Protein AF-V5NM87-F1 (afdb_monomer)

Solvent-accessible surface area (backbone atoms only — not comparable to full-atom values): 5394 Å² total; per-residue (Å²): 120,71,67,60,56,52,40,50,60,34,35,76,71,65,35,64,65,40,43,49,54,50,51,54,50,26,50,51,53,34,52,50,51,54,54,47,44,68,72,60,73,68,76,96,77,86,84,66,61,62,77,63,46,65,72,32,46,70,51,54,50,59,35,42,62,89,33,53,93,77,76,39,60,71,32,62,73,42,44,76,59,62,72,83,79,91,66,84,41,87

InterPro domains:
  IPR000890 Aliphatic acid kinase, short-chain [PF00871] (4-80)
  IPR000890 Aliphatic acid kinase, short-chain [PR00471] (21-34)
  IPR000890 Aliphatic acid kinase, short-chain [PR00471] (43-59)
  IPR000890 Aliphatic acid kinase, short-chain [PTHR21060] (5-81)
  IPR043129 ATPase, nucleotide binding domain [SSF53067] (5-81)

Mean predicted aligned error: 3.13 Å

Radius of gyration: 13.78 Å; Cα contacts (8 Å, |Δi|>4): 60; chains: 1; bounding box: 31×27×34 Å

Sequence (90 aa):
MGIIRNIEARKEKGDKKAKLAFEMCAYRIKKYIGAYIAVLKKVDAILFTGGLGENYSALRESVCEGLENLGIALCKPTNDNPGNGLVDLS

Nearest PDB structures (foldseek):
  4iz9-assembly1_A-2  TM=9.633E-01  e=5.686E-05  Mycobacterium avium 104
  3r9p-assembly1_B-2  TM=9.699E-01  e=4.411E-05  Mycobacterium avium subsp. paratuberculosis
  1tuu-assembly1_B  TM=9.404E-01  e=8.321E-05  Methanosarcina thermophila
  4ijn-assembly1_B  TM=9.675E-01  e=1.473E-04  Mycolicibacterium smegmatis MC2 155
  3r9p-assembly1_A  TM=9.653E-01  e=1.782E-04  Mycobacterium avium subsp. paratuberculosis

Organism: NCBI:txid1407463

pLDDT: mean 94.07, std 5.59, range [59.59, 98.31]

Secondary structure (DSSP, 8-state):
-HHHHHHHHHHHTT-HHHHHHHHHHHHHHHHHHHHHHHHHS--S-----HHHHHH-HHHHHHHHTT-GGGT----HHHHHS--SSS----

Foldseek 3Di:
DVVVVVLVVCVVVVNPVSVVVLLVLLVVLLVVVVVVCVVVVDDPDDDQDDDCSPPPLVSVVSNQPPCVVVVGDFDSVCSVPPDPDDGDGD

Structure (mmCIF, N/CA/C/O backbone):
data_AF-V5NM87-F1
#
_entry.id   AF-V5NM87-F1
#
loop_
_atom_site.group_PDB
_atom_site.id
_atom_site.type_symbol
_atom_site.label_atom_id
_atom_site.label_alt_id
_atom_site.label_comp_id
_atom_site.label_asym_id
_atom_site.label_entity_id
_atom_site.label_seq_id
_atom_site.pdbx_PDB_ins_code
_atom_site.Cartn_x
_atom_site.Cartn_y
_atom_site.Cartn_z
_atom_site.occupancy
_atom_site.B_iso_or_equiv
_atom_site.auth_seq_id
_atom_site.auth_comp_id
_atom_site.auth_asym_id
_atom_site.auth_atom_id
_atom_site.pdbx_PDB_model_num
ATOM 1 N N . MET A 1 1 ? 3.011 -13.920 -12.857 1.00 59.59 1 MET A N 1
ATOM 2 C CA . MET A 1 1 ? 4.163 -13.015 -12.621 1.00 59.59 1 MET A CA 1
ATOM 3 C C . MET A 1 1 ? 4.604 -12.191 -13.848 1.00 59.59 1 MET A C 1
ATOM 5 O O . MET A 1 1 ? 5.288 -11.195 -13.661 1.00 59.59 1 MET A O 1
ATOM 9 N N . GLY A 1 2 ? 4.209 -12.527 -15.089 1.00 73.12 2 GLY A N 1
ATOM 10 C CA . GLY A 1 2 ? 4.650 -11.791 -16.294 1.00 7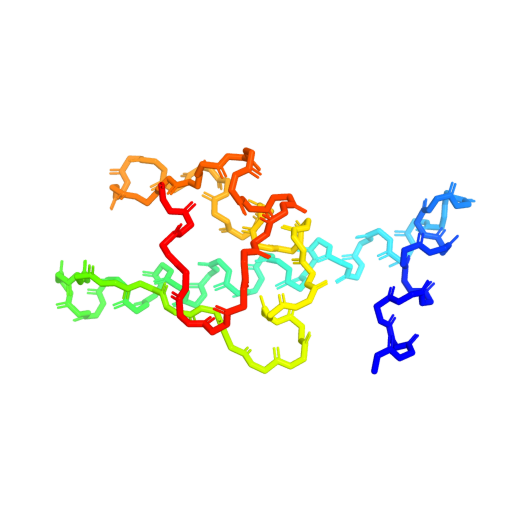3.12 2 GLY A CA 1
ATOM 11 C C . GLY A 1 2 ? 4.148 -10.342 -16.436 1.00 73.12 2 GLY A C 1
ATOM 12 O O . GLY A 1 2 ? 4.836 -9.524 -17.036 1.00 73.12 2 GLY A O 1
ATOM 13 N N . ILE A 1 3 ? 2.991 -10.002 -15.852 1.00 76.50 3 ILE A N 1
ATOM 14 C CA . ILE A 1 3 ? 2.395 -8.654 -15.954 1.00 76.50 3 ILE A CA 1
ATOM 15 C C . ILE A 1 3 ? 3.232 -7.601 -15.202 1.00 76.50 3 ILE A C 1
ATOM 17 O O . ILE A 1 3 ? 3.501 -6.541 -15.760 1.00 76.50 3 ILE A O 1
ATOM 21 N N . ILE A 1 4 ? 3.686 -7.906 -13.976 1.00 82.31 4 ILE A N 1
ATOM 22 C CA . ILE A 1 4 ? 4.496 -6.992 -13.142 1.00 82.31 4 ILE A CA 1
ATOM 23 C C . ILE A 1 4 ? 5.804 -6.655 -13.857 1.00 82.31 4 ILE A C 1
ATOM 25 O O . ILE A 1 4 ? 6.066 -5.491 -14.147 1.00 82.31 4 ILE A O 1
ATOM 29 N N . ARG A 1 5 ? 6.550 -7.697 -14.249 1.00 84.25 5 ARG A N 1
ATOM 30 C CA . ARG A 1 5 ? 7.841 -7.562 -14.939 1.00 84.25 5 ARG A CA 1
ATOM 31 C C . ARG A 1 5 ? 7.726 -6.745 -16.229 1.00 84.25 5 ARG A C 1
ATOM 33 O O . ARG A 1 5 ? 8.622 -5.974 -16.550 1.00 84.25 5 ARG A O 1
ATOM 40 N N . ASN A 1 6 ? 6.625 -6.893 -16.975 1.00 89.94 6 ASN A N 1
ATOM 41 C CA . ASN A 1 6 ? 6.400 -6.111 -18.192 1.00 89.94 6 ASN A CA 1
ATOM 42 C C . ASN A 1 6 ? 6.171 -4.622 -17.889 1.00 89.94 6 ASN A C 1
ATOM 44 O O . ASN A 1 6 ? 6.752 -3.773 -18.563 1.00 89.94 6 ASN A O 1
ATOM 48 N N . ILE A 1 7 ? 5.347 -4.300 -16.884 1.00 89.62 7 ILE A N 1
ATOM 49 C CA . ILE A 1 7 ? 5.097 -2.906 -16.492 1.00 89.62 7 ILE A CA 1
ATOM 50 C C . ILE A 1 7 ? 6.364 -2.251 -15.941 1.00 89.62 7 ILE A C 1
ATOM 52 O O . ILE A 1 7 ? 6.661 -1.127 -16.337 1.00 89.62 7 ILE A O 1
ATOM 56 N N . GLU A 1 8 ? 7.126 -2.933 -15.086 1.00 90.06 8 GLU A N 1
ATOM 57 C CA . GLU A 1 8 ? 8.386 -2.406 -14.544 1.00 90.06 8 GLU A CA 1
ATOM 58 C C . GLU A 1 8 ? 9.398 -2.110 -15.647 1.00 90.06 8 GLU A C 1
ATOM 60 O O . GLU A 1 8 ? 9.822 -0.965 -15.785 1.00 90.06 8 GLU A O 1
ATOM 65 N N . ALA A 1 9 ? 9.678 -3.085 -16.516 1.00 93.62 9 ALA A N 1
ATOM 66 C CA . ALA A 1 9 ? 10.628 -2.905 -17.611 1.00 93.62 9 ALA A CA 1
ATOM 67 C C . ALA A 1 9 ? 10.228 -1.758 -18.558 1.00 93.62 9 ALA A C 1
ATOM 69 O O . ALA A 1 9 ? 11.078 -1.084 -19.138 1.00 93.62 9 ALA A O 1
ATOM 70 N N . ARG A 1 10 ? 8.923 -1.520 -18.744 1.00 95.50 10 ARG A N 1
ATOM 71 C CA . ARG A 1 10 ? 8.423 -0.384 -19.533 1.00 95.50 10 ARG A CA 1
ATOM 72 C C . ARG A 1 10 ? 8.563 0.939 -18.783 1.00 95.50 10 ARG A C 1
ATOM 74 O O . ARG A 1 10 ? 8.976 1.923 -19.393 1.00 95.50 10 ARG A O 1
ATOM 81 N N . LYS A 1 11 ? 8.262 0.972 -17.480 1.00 93.31 11 LYS A N 1
ATOM 82 C CA . LYS A 1 11 ? 8.463 2.155 -16.625 1.00 93.31 11 LYS A CA 1
ATOM 83 C C . LYS A 1 11 ? 9.930 2.583 -16.605 1.00 93.31 11 LYS A C 1
ATOM 85 O O . LYS A 1 11 ? 10.201 3.766 -16.783 1.00 93.31 11 LYS A O 1
ATOM 90 N N . GLU A 1 12 ? 10.856 1.636 -16.461 1.00 92.94 12 GLU A N 1
ATOM 91 C CA . GLU A 1 12 ? 12.306 1.883 -16.488 1.00 92.94 12 GLU A CA 1
ATOM 92 C C . GLU A 1 12 ? 12.772 2.475 -17.823 1.00 92.94 12 GLU A C 1
ATOM 94 O O . GLU A 1 12 ? 13.629 3.353 -17.855 1.00 92.94 12 GLU A O 1
ATOM 99 N N . LYS A 1 13 ? 12.146 2.069 -18.933 1.00 96.44 13 LYS A N 1
ATOM 100 C CA . LYS A 1 13 ? 12.385 2.634 -20.271 1.00 96.44 13 LYS A CA 1
ATOM 101 C C . LYS A 1 13 ? 11.681 3.978 -20.516 1.00 96.44 13 LYS A C 1
ATOM 103 O O . LYS A 1 13 ? 11.665 4.459 -21.646 1.00 96.44 13 LYS A O 1
ATOM 108 N N . GLY A 1 14 ? 11.075 4.581 -19.492 1.00 95.56 14 GLY A N 1
ATOM 109 C CA . GLY A 1 14 ? 10.406 5.880 -19.591 1.00 95.56 14 GLY A CA 1
ATOM 110 C C . GLY A 1 14 ? 9.023 5.844 -20.249 1.00 95.56 14 GLY A C 1
ATOM 111 O O . GLY A 1 14 ? 8.510 6.890 -20.655 1.00 95.56 14 GLY A O 1
ATOM 112 N N . ASP A 1 15 ? 8.386 4.672 -20.359 1.00 97.62 15 ASP A N 1
ATOM 113 C CA . ASP A 1 15 ? 7.031 4.559 -20.902 1.00 97.62 15 ASP A CA 1
ATOM 114 C C . ASP A 1 15 ? 6.012 5.235 -19.969 1.00 97.62 15 ASP A C 1
ATOM 116 O O . ASP A 1 15 ? 5.589 4.694 -18.940 1.00 97.62 15 ASP A O 1
ATOM 120 N N . LYS A 1 16 ? 5.572 6.432 -20.372 1.00 97.44 16 LYS A N 1
ATOM 121 C CA . LYS A 1 16 ? 4.598 7.243 -19.630 1.00 97.44 16 LYS A CA 1
ATOM 122 C C . LYS A 1 16 ? 3.261 6.529 -19.424 1.00 97.44 16 LYS A C 1
ATOM 124 O O . LYS A 1 16 ? 2.625 6.743 -18.396 1.00 97.44 16 LYS A O 1
ATOM 129 N N . LYS A 1 17 ? 2.826 5.673 -20.359 1.00 96.19 17 LYS A N 1
ATOM 130 C CA . LYS A 1 17 ? 1.565 4.925 -20.224 1.00 96.19 17 LYS A CA 1
ATOM 131 C C . LYS A 1 17 ? 1.698 3.818 -19.185 1.00 96.19 17 LYS A C 1
ATOM 133 O O . LYS A 1 17 ? 0.775 3.619 -18.405 1.00 96.19 17 LYS A O 1
ATOM 138 N N . ALA A 1 18 ? 2.839 3.129 -19.148 1.00 95.88 18 ALA A N 1
ATOM 139 C CA . ALA A 1 18 ? 3.109 2.120 -18.124 1.00 95.88 18 ALA A CA 1
ATOM 140 C C . ALA A 1 18 ? 3.193 2.749 -16.724 1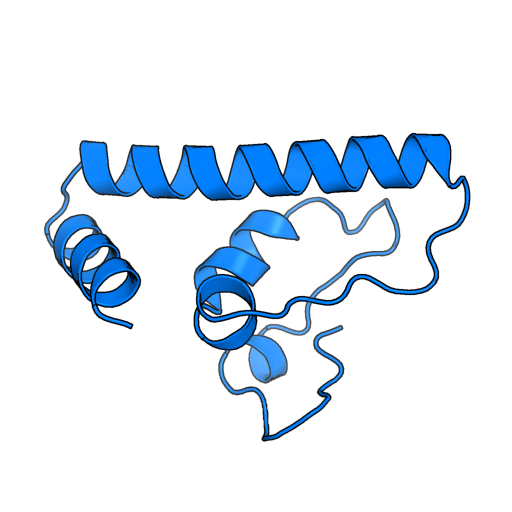.00 95.88 18 ALA A C 1
ATOM 142 O O . ALA A 1 18 ? 2.621 2.214 -15.774 1.00 95.88 18 ALA A O 1
ATOM 143 N N . LYS A 1 19 ? 3.839 3.919 -16.611 1.00 95.94 19 LYS A N 1
ATOM 144 C CA . LYS A 1 19 ? 3.871 4.700 -15.367 1.00 95.94 19 LYS A CA 1
ATOM 145 C C . LYS A 1 19 ? 2.465 5.104 -14.918 1.00 95.94 19 LYS A C 1
ATOM 147 O O . LYS A 1 19 ? 2.085 4.773 -13.800 1.00 95.94 19 LYS A O 1
ATOM 152 N N . LEU A 1 20 ? 1.676 5.711 -15.806 1.00 96.31 20 LEU A N 1
ATOM 153 C CA . LEU A 1 20 ? 0.303 6.116 -15.500 1.00 96.31 20 LEU A CA 1
ATOM 154 C C . LEU A 1 20 ? -0.576 4.922 -15.100 1.00 96.31 20 LEU A C 1
ATOM 156 O O . LEU A 1 20 ? -1.332 5.009 -14.140 1.00 96.31 20 LEU A O 1
ATOM 160 N N . ALA A 1 21 ? -0.469 3.790 -15.800 1.00 95.06 21 ALA A N 1
ATOM 161 C CA . ALA A 1 21 ? -1.236 2.590 -15.471 1.00 95.06 21 ALA A CA 1
ATOM 162 C C . ALA A 1 21 ? -0.919 2.069 -14.059 1.00 95.06 21 ALA A C 1
ATOM 164 O O . ALA A 1 21 ? -1.829 1.695 -13.318 1.00 95.06 21 ALA A O 1
ATOM 165 N N . PHE A 1 22 ? 0.360 2.082 -13.672 1.00 95.44 22 PHE A N 1
ATOM 166 C CA . PHE A 1 22 ? 0.783 1.752 -12.313 1.00 95.44 22 PHE A CA 1
ATOM 167 C C . PHE A 1 22 ? 0.205 2.735 -11.283 1.00 95.44 22 PHE A C 1
ATOM 169 O O . PHE A 1 22 ? -0.404 2.299 -10.308 1.00 95.44 22 PHE A O 1
ATOM 176 N N . GLU A 1 23 ? 0.335 4.042 -11.520 1.00 96.00 23 GLU A N 1
ATOM 177 C CA . GLU A 1 23 ? -0.166 5.086 -10.613 1.00 96.00 23 GLU A CA 1
ATOM 178 C C . GLU A 1 23 ? -1.687 5.000 -10.437 1.00 96.00 23 GLU A C 1
ATOM 180 O O . GLU A 1 23 ? -2.192 5.054 -9.318 1.00 96.00 23 GLU A O 1
ATOM 185 N N . MET A 1 24 ? -2.430 4.775 -11.524 1.00 97.19 24 MET A N 1
ATOM 186 C CA . MET A 1 24 ? -3.878 4.566 -11.478 1.00 97.19 24 MET A CA 1
ATOM 187 C C . MET A 1 24 ? -4.259 3.317 -10.678 1.00 97.19 24 MET A C 1
ATOM 189 O O . MET A 1 24 ? -5.276 3.323 -9.982 1.00 97.19 24 MET A O 1
ATOM 193 N N . CYS A 1 25 ? -3.467 2.245 -10.773 1.00 95.56 25 CYS A N 1
ATOM 194 C CA . CYS A 1 25 ? -3.680 1.026 -9.997 1.00 95.56 25 CYS A CA 1
ATOM 195 C C . CYS A 1 25 ? -3.509 1.298 -8.496 1.00 95.56 25 CYS A C 1
ATOM 197 O O . CYS A 1 25 ? -4.440 1.061 -7.723 1.00 95.56 25 CYS A O 1
ATOM 199 N N . ALA A 1 26 ? -2.369 1.876 -8.102 1.00 97.31 26 ALA A N 1
ATOM 200 C CA . ALA A 1 26 ? -2.084 2.224 -6.711 1.00 97.31 26 ALA A CA 1
ATOM 201 C C . ALA A 1 26 ? -3.129 3.201 -6.144 1.00 97.31 26 ALA A C 1
ATOM 203 O O . ALA A 1 26 ? -3.679 2.970 -5.066 1.00 97.31 26 ALA A O 1
ATOM 204 N N . TYR A 1 27 ? -3.491 4.234 -6.912 1.00 98.19 27 TYR A N 1
ATOM 205 C CA . TYR A 1 27 ? -4.528 5.198 -6.544 1.00 98.19 27 TYR A CA 1
ATOM 206 C C . TYR A 1 27 ? -5.879 4.527 -6.278 1.00 98.19 27 TYR A C 1
ATOM 208 O O . TYR A 1 27 ? -6.527 4.812 -5.270 1.00 98.19 27 TYR A O 1
ATOM 216 N N . ARG A 1 28 ? -6.320 3.617 -7.159 1.00 98.12 28 ARG A N 1
ATOM 217 C CA . ARG A 1 28 ? -7.597 2.914 -6.977 1.00 98.12 28 ARG A CA 1
ATOM 218 C C . ARG A 1 28 ? -7.584 2.070 -5.709 1.00 98.12 28 ARG A C 1
ATOM 220 O O . ARG A 1 28 ? -8.546 2.148 -4.953 1.00 98.12 28 ARG A O 1
ATOM 227 N N . ILE A 1 29 ? -6.515 1.316 -5.454 1.00 98.06 29 ILE A N 1
ATOM 228 C CA . ILE A 1 29 ? -6.393 0.504 -4.234 1.00 98.06 29 ILE A CA 1
ATOM 229 C C . ILE A 1 29 ? -6.439 1.403 -2.990 1.00 98.06 29 ILE A C 1
ATOM 231 O O . ILE A 1 29 ? -7.266 1.170 -2.111 1.00 98.06 29 ILE A O 1
ATOM 235 N N . LYS A 1 30 ? -5.642 2.481 -2.955 1.00 98.00 30 LYS A N 1
ATOM 236 C CA . LYS A 1 30 ? -5.635 3.467 -1.858 1.00 98.00 30 LYS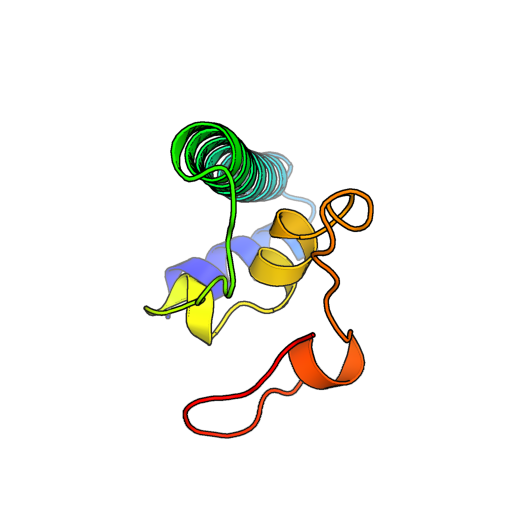 A CA 1
ATOM 237 C C . LYS A 1 30 ? -7.024 4.068 -1.617 1.00 98.00 30 LYS A C 1
ATOM 239 O O . LYS A 1 30 ? -7.473 4.162 -0.477 1.00 98.00 30 LYS A O 1
ATOM 244 N N . LYS A 1 31 ? -7.755 4.404 -2.687 1.00 98.31 31 LYS A N 1
ATOM 245 C CA . LYS A 1 31 ? -9.139 4.896 -2.602 1.00 98.31 31 LYS A CA 1
ATOM 246 C C . LYS A 1 31 ? -10.079 3.876 -1.947 1.00 98.31 31 LYS A C 1
ATOM 248 O O . LYS A 1 31 ? -10.911 4.272 -1.135 1.00 98.31 31 LYS A O 1
ATOM 253 N N . TYR A 1 32 ? -9.963 2.590 -2.283 1.00 98.19 32 TYR A N 1
ATOM 254 C CA . TYR A 1 32 ? -10.771 1.536 -1.655 1.00 98.19 32 TYR A CA 1
ATOM 255 C C . TYR A 1 32 ? -10.405 1.318 -0.186 1.00 98.19 32 TYR A C 1
ATOM 257 O O . TYR A 1 32 ? -11.310 1.184 0.632 1.00 98.19 32 TYR A O 1
ATOM 265 N N . ILE A 1 33 ? -9.114 1.355 0.161 1.00 97.19 33 ILE A N 1
ATOM 266 C CA . ILE A 1 33 ? -8.660 1.309 1.558 1.00 97.19 33 ILE A CA 1
ATOM 267 C C . ILE A 1 33 ? -9.302 2.449 2.353 1.00 97.19 33 ILE A C 1
ATOM 269 O O . ILE A 1 33 ? -9.960 2.192 3.356 1.00 97.19 33 ILE A O 1
ATOM 273 N N . GLY A 1 34 ? -9.204 3.692 1.871 1.00 96.06 34 GLY A N 1
ATOM 274 C CA . GLY A 1 34 ? -9.824 4.845 2.531 1.00 96.06 34 GLY A CA 1
ATOM 275 C C . GLY A 1 34 ? -11.345 4.712 2.673 1.00 96.06 34 GLY A C 1
ATOM 276 O O . GLY A 1 34 ? -11.894 4.993 3.737 1.00 96.06 34 GLY A O 1
ATOM 277 N N . ALA A 1 35 ? -12.028 4.220 1.633 1.00 97.56 35 ALA A N 1
ATOM 278 C CA . ALA A 1 35 ? -13.465 3.958 1.690 1.00 97.56 35 ALA A CA 1
ATOM 279 C C . ALA A 1 35 ? -13.821 2.911 2.760 1.00 97.56 35 ALA A C 1
ATOM 281 O O . ALA A 1 35 ? -14.787 3.092 3.498 1.00 97.56 35 ALA A O 1
ATOM 282 N N . TYR A 1 36 ? -13.040 1.836 2.882 1.00 97.50 36 TYR A N 1
ATOM 283 C CA . TYR A 1 36 ? -13.278 0.793 3.880 1.00 97.50 36 TYR A CA 1
ATOM 284 C C . TYR A 1 36 ? -12.914 1.225 5.295 1.00 97.50 36 TYR A C 1
ATOM 286 O O . TYR A 1 36 ? -13.660 0.899 6.213 1.00 97.50 36 TYR A O 1
ATOM 294 N N . ILE A 1 37 ? -11.860 2.023 5.481 1.00 95.75 37 ILE A N 1
ATOM 295 C CA . ILE A 1 37 ? -11.549 2.646 6.776 1.00 95.75 37 ILE A CA 1
ATOM 296 C C . ILE A 1 37 ? -12.743 3.482 7.253 1.00 95.75 37 ILE A C 1
ATOM 298 O O . ILE A 1 37 ? -13.179 3.337 8.395 1.00 95.75 37 ILE A O 1
ATOM 302 N N . ALA A 1 38 ? -13.327 4.295 6.367 1.00 95.62 38 ALA A N 1
ATOM 303 C CA . ALA A 1 38 ? -14.483 5.124 6.704 1.00 95.62 38 ALA A CA 1
ATOM 304 C C . ALA A 1 38 ? -15.721 4.297 7.106 1.00 95.62 38 ALA A C 1
ATOM 306 O O . ALA A 1 38 ? -16.462 4.699 8.002 1.00 95.62 38 ALA A O 1
ATOM 307 N N . VAL A 1 39 ? -15.943 3.138 6.473 1.00 97.56 39 VAL A N 1
ATOM 308 C CA . VAL A 1 39 ? -17.073 2.242 6.783 1.00 97.56 39 VAL A CA 1
ATOM 309 C C . VAL A 1 39 ? -16.840 1.450 8.075 1.00 97.56 39 VAL A C 1
ATOM 311 O O . VAL A 1 39 ? -17.744 1.351 8.904 1.00 97.56 39 VAL A O 1
ATOM 314 N N . LEU A 1 40 ? -15.642 0.889 8.255 1.00 95.88 40 LEU A N 1
ATOM 315 C CA . LEU A 1 40 ? -15.306 0.005 9.377 1.00 95.88 40 LEU A CA 1
ATOM 316 C C . LEU A 1 40 ? -15.052 0.766 10.683 1.00 95.88 40 LEU A C 1
ATOM 318 O O . LEU A 1 40 ? -15.168 0.177 11.757 1.00 95.88 40 LEU A O 1
ATOM 322 N N . LYS A 1 41 ? -14.750 2.071 10.607 1.00 89.62 41 LYS A N 1
ATOM 323 C CA . LYS A 1 41 ? -14.380 2.978 11.714 1.00 89.62 41 LYS A CA 1
ATOM 324 C C . LYS A 1 41 ? -13.044 2.639 12.373 1.00 89.62 41 LYS A C 1
ATOM 326 O O . LYS A 1 41 ? -12.240 3.537 12.598 1.00 89.62 41 LYS A O 1
ATOM 331 N N . LYS A 1 42 ? -12.805 1.363 12.674 1.00 92.00 42 LYS A N 1
ATOM 332 C CA . LYS A 1 42 ? -11.538 0.829 13.167 1.00 92.00 42 LYS A CA 1
ATOM 333 C C . LYS A 1 42 ? -11.050 -0.258 12.215 1.00 92.00 42 LYS A C 1
ATOM 335 O O . LYS A 1 42 ? -11.815 -1.140 11.836 1.00 92.00 42 LYS A O 1
ATOM 340 N N . VAL A 1 43 ? -9.778 -0.182 11.844 1.00 94.62 43 VAL A N 1
ATOM 341 C CA . VAL A 1 43 ? -9.084 -1.197 11.048 1.00 94.62 43 VAL A CA 1
ATOM 342 C C . VAL A 1 43 ? -7.875 -1.644 11.852 1.00 94.62 43 VAL A C 1
ATOM 344 O O . VAL A 1 43 ? -7.010 -0.828 12.150 1.00 94.62 43 VAL A O 1
ATOM 347 N N . ASP A 1 44 ? -7.843 -2.919 12.236 1.00 95.06 44 ASP A N 1
ATOM 348 C CA . ASP A 1 44 ? -6.731 -3.484 13.009 1.00 95.06 44 ASP A CA 1
ATOM 349 C C . ASP A 1 44 ? -5.566 -3.925 12.108 1.00 95.06 44 ASP A C 1
ATOM 351 O O . ASP A 1 44 ? -4.419 -3.912 12.539 1.00 95.06 44 ASP A O 1
ATOM 355 N N . ALA A 1 45 ? -5.847 -4.305 10.856 1.00 95.62 45 ALA A N 1
ATOM 356 C CA . ALA A 1 45 ? -4.833 -4.727 9.894 1.00 95.62 45 ALA A CA 1
ATOM 35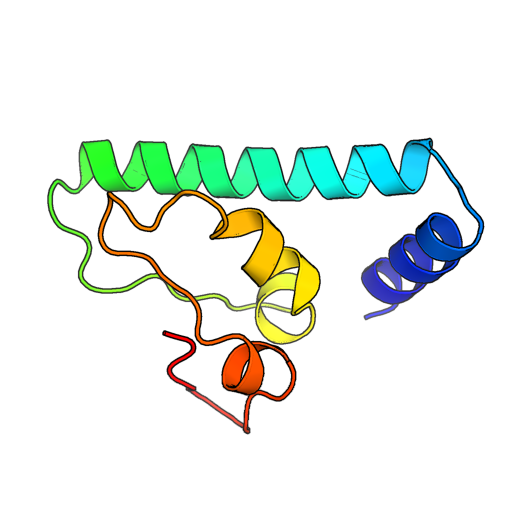7 C C . ALA A 1 45 ? -5.291 -4.540 8.439 1.00 95.62 45 ALA A C 1
ATOM 359 O O . ALA A 1 45 ? -6.480 -4.637 8.124 1.00 9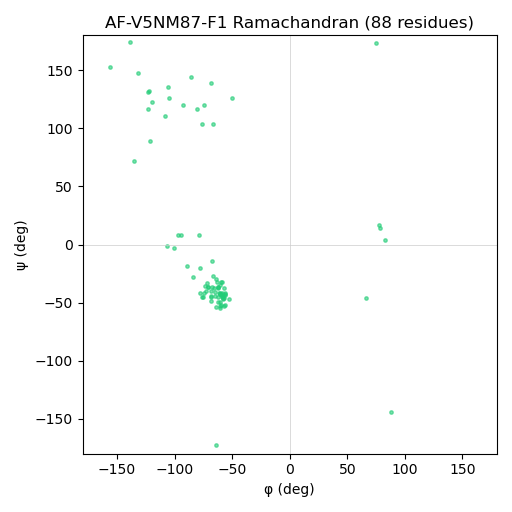5.62 45 ALA A O 1
ATOM 360 N N . ILE A 1 46 ? -4.322 -4.347 7.541 1.00 96.69 46 ILE A N 1
ATOM 361 C CA . ILE A 1 46 ? -4.493 -4.408 6.084 1.00 96.69 46 ILE A CA 1
ATOM 362 C C . ILE A 1 46 ? -3.586 -5.520 5.563 1.00 96.69 46 ILE A C 1
ATOM 364 O O . ILE A 1 46 ? -2.377 -5.482 5.774 1.00 96.69 46 ILE A O 1
ATOM 368 N N . LEU A 1 47 ? -4.161 -6.504 4.868 1.00 96.94 47 LEU A N 1
ATOM 369 C CA . LEU A 1 47 ? -3.405 -7.622 4.308 1.00 96.94 47 LEU A CA 1
ATOM 370 C C . LEU A 1 47 ? -3.243 -7.464 2.795 1.00 96.94 47 LEU A C 1
ATOM 372 O O . LEU A 1 47 ? -4.224 -7.357 2.058 1.00 96.94 47 LEU A O 1
ATOM 376 N N . PHE A 1 48 ? -1.996 -7.523 2.330 1.00 97.06 48 PHE A N 1
ATOM 377 C CA . PHE A 1 48 ? -1.677 -7.675 0.915 1.00 97.06 48 PHE A CA 1
ATOM 378 C C . PHE A 1 48 ? -1.518 -9.162 0.589 1.00 97.06 48 PHE A C 1
ATOM 380 O O . PHE A 1 48 ? -0.660 -9.836 1.147 1.00 97.06 48 PHE A O 1
ATOM 387 N N . THR A 1 49 ? -2.341 -9.670 -0.326 1.00 95.25 49 THR A N 1
ATOM 388 C CA . THR A 1 49 ? -2.292 -11.063 -0.799 1.00 95.25 49 THR A CA 1
ATOM 389 C C . THR A 1 49 ? -2.506 -11.134 -2.315 1.00 95.25 49 THR A C 1
ATOM 391 O O . THR A 1 49 ? -2.770 -10.120 -2.975 1.00 95.25 49 THR A O 1
ATOM 394 N N . GLY A 1 50 ? -2.368 -12.328 -2.885 1.00 90.94 50 GLY A N 1
ATOM 395 C CA . GLY A 1 50 ? -2.414 -12.588 -4.310 1.00 90.94 50 GLY A CA 1
ATOM 396 C C . GLY A 1 50 ? -1.140 -12.127 -5.011 1.00 90.94 50 GLY A C 1
ATOM 397 O O . GLY A 1 50 ? -0.281 -11.452 -4.449 1.00 90.94 50 GLY A O 1
ATOM 398 N N . GLY A 1 51 ? -1.030 -12.443 -6.302 1.00 89.12 51 GLY A N 1
ATOM 399 C CA . GLY A 1 51 ? 0.228 -12.270 -7.031 1.00 89.12 51 GLY A CA 1
ATOM 400 C C . GLY A 1 51 ? 0.807 -10.848 -6.997 1.00 89.12 51 GLY A C 1
ATOM 401 O O . GLY A 1 51 ? 2.014 -10.701 -6.831 1.00 89.12 51 GLY A O 1
ATOM 402 N N . LEU A 1 52 ? -0.025 -9.809 -7.13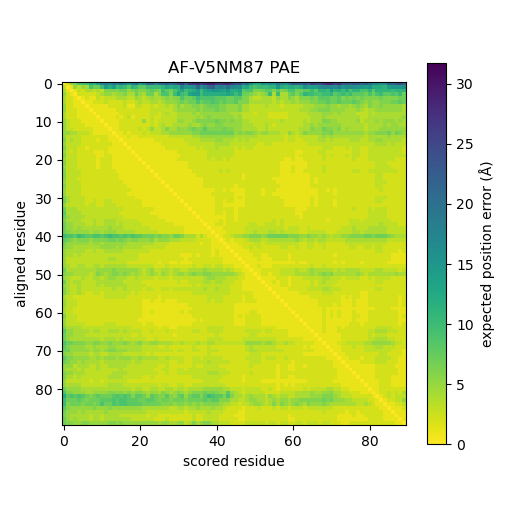9 1.00 89.94 52 LEU A N 1
ATOM 403 C CA . LEU A 1 52 ? 0.427 -8.411 -7.088 1.00 89.94 52 LEU A CA 1
ATOM 404 C C . LEU A 1 52 ? 0.742 -7.946 -5.663 1.00 89.94 52 LEU A C 1
ATOM 406 O O . LEU A 1 52 ? 1.774 -7.317 -5.457 1.00 89.94 52 LEU A O 1
ATOM 410 N N . GLY A 1 53 ? -0.129 -8.256 -4.699 1.00 92.88 53 GLY A N 1
ATOM 411 C CA . GLY A 1 53 ? 0.044 -7.830 -3.311 1.00 92.88 53 GLY A CA 1
ATOM 412 C C . GLY A 1 53 ? 1.261 -8.470 -2.648 1.00 92.88 53 GLY A C 1
ATOM 413 O O . GLY A 1 53 ? 1.981 -7.793 -1.924 1.00 92.88 53 GLY A O 1
ATOM 414 N N . GLU A 1 54 ? 1.538 -9.738 -2.947 1.00 93.44 54 GLU A N 1
ATOM 415 C CA . GLU A 1 54 ? 2.649 -10.496 -2.354 1.00 93.44 54 GLU A CA 1
ATOM 416 C C . GLU A 1 54 ? 3.996 -10.126 -2.980 1.00 93.44 54 GLU A C 1
ATOM 418 O O . GLU A 1 54 ? 4.985 -9.940 -2.274 1.00 93.44 54 GLU A O 1
ATOM 423 N N . ASN A 1 55 ? 4.041 -9.958 -4.305 1.00 91.06 55 ASN A N 1
ATOM 424 C CA . ASN A 1 55 ? 5.310 -9.921 -5.038 1.00 91.06 55 ASN A CA 1
ATOM 425 C C . ASN A 1 55 ? 5.728 -8.530 -5.525 1.00 91.06 55 ASN A C 1
ATOM 427 O O . ASN A 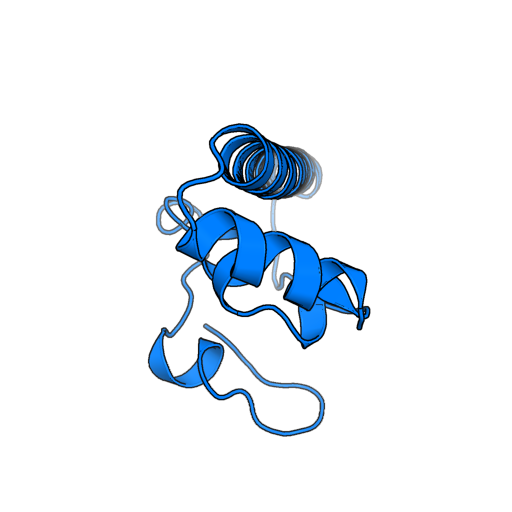1 55 ? 6.766 -8.426 -6.173 1.00 91.06 55 ASN A O 1
ATOM 431 N N . TYR A 1 56 ? 4.933 -7.481 -5.283 1.00 94.19 56 TYR A N 1
ATOM 432 C CA . TYR A 1 56 ? 5.235 -6.146 -5.801 1.00 94.19 56 TYR A CA 1
ATOM 433 C C . TYR A 1 56 ? 5.371 -5.098 -4.689 1.00 94.19 56 TYR A C 1
ATOM 435 O O . TYR A 1 56 ? 4.411 -4.414 -4.333 1.00 94.19 56 TYR A O 1
ATOM 443 N N . SER A 1 57 ? 6.591 -4.949 -4.165 1.00 95.75 57 SER A N 1
ATOM 444 C CA . SER A 1 57 ? 6.919 -4.018 -3.072 1.00 95.75 57 SER A CA 1
ATOM 445 C C . SER A 1 57 ? 6.587 -2.564 -3.404 1.00 95.75 57 SER A C 1
ATOM 447 O O . SER A 1 57 ? 5.948 -1.88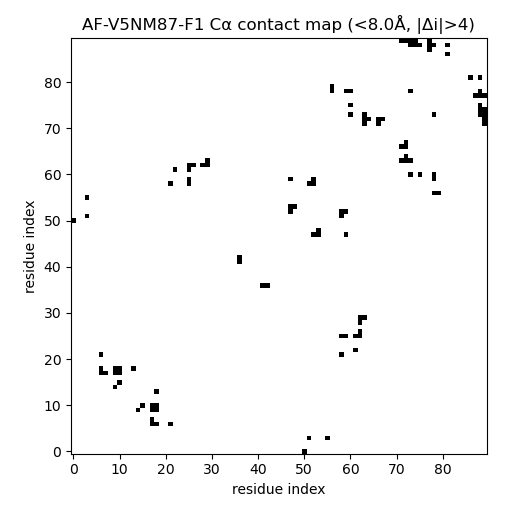9 -2.599 1.00 95.75 57 SER A O 1
ATOM 449 N N . ALA A 1 58 ? 6.924 -2.106 -4.614 1.00 95.31 58 ALA A N 1
ATOM 450 C CA . ALA A 1 58 ? 6.646 -0.736 -5.045 1.00 95.31 58 ALA A CA 1
ATOM 451 C C . ALA A 1 58 ? 5.139 -0.432 -5.120 1.00 95.31 58 ALA A C 1
ATOM 453 O O . ALA A 1 58 ? 4.725 0.709 -4.918 1.00 95.31 58 ALA A O 1
ATOM 454 N N . LEU A 1 59 ? 4.297 -1.439 -5.401 1.00 96.00 59 LEU A N 1
ATOM 455 C CA . LEU A 1 59 ? 2.844 -1.266 -5.349 1.00 96.00 59 LEU A CA 1
ATOM 456 C C . LEU A 1 59 ? 2.379 -1.049 -3.909 1.00 96.00 59 LEU A C 1
ATOM 458 O O . LEU A 1 59 ? 1.625 -0.110 -3.674 1.00 96.00 59 LEU A O 1
ATOM 462 N N . ARG A 1 60 ? 2.829 -1.883 -2.960 1.00 97.44 60 ARG A N 1
ATOM 463 C CA . ARG A 1 60 ? 2.491 -1.721 -1.535 1.00 97.44 60 ARG A CA 1
ATOM 464 C C . ARG A 1 60 ? 2.932 -0.353 -1.020 1.00 97.44 60 ARG A C 1
ATOM 466 O O . ARG A 1 60 ? 2.127 0.350 -0.421 1.00 97.44 60 ARG A O 1
ATOM 473 N N . GLU A 1 61 ? 4.159 0.053 -1.344 1.00 97.38 61 GLU A N 1
ATOM 474 C CA . GLU A 1 61 ? 4.715 1.362 -0.985 1.00 97.38 61 GLU A CA 1
ATOM 475 C C . GLU A 1 61 ? 3.847 2.510 -1.518 1.00 97.38 61 GLU A C 1
ATOM 477 O O . GLU A 1 61 ? 3.350 3.321 -0.741 1.00 97.38 61 GLU A O 1
ATOM 482 N N . SER A 1 62 ? 3.547 2.520 -2.821 1.00 97.25 62 SER A N 1
ATOM 483 C CA . SER A 1 62 ? 2.712 3.566 -3.431 1.00 97.25 62 SER A CA 1
ATOM 484 C C . SER A 1 62 ? 1.276 3.590 -2.881 1.00 97.25 62 SER A C 1
ATOM 486 O O . SER A 1 62 ? 0.654 4.653 -2.776 1.00 97.25 62 SER A O 1
ATOM 488 N N . VAL A 1 63 ? 0.731 2.429 -2.503 1.00 98.00 63 VAL A N 1
ATOM 489 C CA . VAL A 1 63 ? -0.595 2.312 -1.880 1.00 98.00 63 VAL A CA 1
ATOM 490 C C . VAL A 1 63 ? -0.614 2.850 -0.449 1.00 98.00 63 VAL A C 1
ATOM 492 O O . VAL A 1 63 ? -1.618 3.452 -0.074 1.00 98.00 63 VAL A O 1
ATOM 495 N N . CYS A 1 64 ? 0.448 2.665 0.335 1.00 97.25 64 CYS A N 1
ATOM 496 C CA . CYS A 1 64 ? 0.497 3.104 1.734 1.00 97.25 64 CYS A CA 1
ATOM 497 C C . CYS A 1 64 ? 1.025 4.534 1.923 1.00 97.25 64 CYS A C 1
ATOM 499 O O . CYS A 1 64 ? 0.751 5.137 2.954 1.00 97.25 64 CYS A O 1
ATOM 501 N N . GLU A 1 65 ? 1.725 5.095 0.936 1.00 96.50 65 GLU A N 1
ATOM 502 C CA . GLU A 1 65 ? 2.255 6.465 0.978 1.00 96.50 65 GLU A CA 1
ATOM 503 C C . GLU A 1 65 ? 1.179 7.499 1.374 1.00 96.50 65 GLU A C 1
ATOM 505 O O . GLU A 1 65 ? 0.125 7.588 0.732 1.00 96.50 65 GLU A O 1
ATOM 510 N N . GLY A 1 66 ? 1.432 8.309 2.404 1.00 95.38 66 GLY A N 1
ATOM 511 C CA . GLY A 1 66 ? 0.507 9.363 2.834 1.00 95.38 66 GLY A CA 1
ATOM 512 C C . GLY A 1 66 ? -0.634 8.886 3.742 1.00 95.38 66 GLY A C 1
ATOM 513 O O . GLY A 1 66 ? -1.529 9.677 4.054 1.00 95.38 66 GLY A O 1
ATOM 514 N N . LEU A 1 67 ? -0.657 7.606 4.139 1.00 95.88 67 LEU A N 1
ATOM 515 C CA . LEU A 1 67 ? -1.640 7.053 5.081 1.00 95.88 67 LEU A CA 1
ATOM 516 C C . LEU A 1 67 ? -1.140 7.042 6.538 1.00 95.88 67 LEU A C 1
ATOM 518 O O . LEU A 1 67 ? -1.827 6.517 7.415 1.00 95.88 67 LEU A O 1
ATOM 522 N N . GLU A 1 68 ? 0.003 7.667 6.830 1.00 94.75 68 GLU A N 1
ATOM 523 C CA . GLU A 1 68 ? 0.641 7.649 8.153 1.00 94.75 68 GLU A CA 1
ATOM 524 C C . GLU A 1 68 ? -0.263 8.294 9.216 1.00 94.75 68 GLU A C 1
ATOM 526 O O . GLU A 1 68 ? -0.389 7.791 10.330 1.00 94.75 68 GLU A O 1
ATOM 531 N N . ASN A 1 69 ? -0.997 9.349 8.842 1.00 91.62 69 ASN A N 1
ATOM 532 C CA . ASN A 1 69 ? -1.981 10.012 9.710 1.00 91.62 69 ASN A CA 1
ATOM 533 C C . ASN A 1 69 ? -3.207 9.140 10.038 1.00 91.62 69 ASN A C 1
ATOM 535 O O . ASN A 1 69 ? -3.980 9.477 10.931 1.00 91.62 69 ASN A O 1
ATOM 539 N N . LEU A 1 70 ? -3.403 8.037 9.312 1.00 92.62 70 LEU A N 1
ATOM 540 C CA . LEU A 1 70 ? -4.423 7.025 9.594 1.00 92.62 70 LEU A CA 1
ATOM 541 C C . LEU A 1 70 ? -3.848 5.834 10.379 1.00 92.62 70 LEU A C 1
ATOM 543 O O . LEU A 1 70 ? -4.540 4.833 10.550 1.00 92.62 70 LEU A O 1
ATOM 547 N N . GLY A 1 71 ? -2.597 5.929 10.844 1.00 93.31 71 GLY A N 1
ATOM 548 C CA . GLY A 1 71 ? -1.901 4.865 11.567 1.00 93.31 71 GLY A CA 1
ATOM 549 C C . GLY A 1 71 ? -1.355 3.751 10.671 1.00 93.31 71 GLY A C 1
ATOM 550 O O . GLY A 1 71 ? -1.015 2.688 11.179 1.00 93.31 71 GLY A O 1
ATOM 551 N N . ILE A 1 72 ? -1.283 3.966 9.353 1.00 95.75 72 ILE A N 1
ATOM 552 C CA . ILE A 1 72 ? -0.778 2.984 8.387 1.00 95.75 72 ILE A CA 1
ATOM 553 C C . ILE A 1 72 ? 0.583 3.460 7.889 1.00 95.75 72 ILE A C 1
ATOM 555 O O . ILE A 1 72 ? 0.671 4.431 7.141 1.00 95.75 72 ILE A O 1
ATOM 559 N N . ALA A 1 73 ? 1.638 2.757 8.281 1.00 95.31 73 ALA A N 1
ATOM 560 C CA . ALA A 1 73 ? 2.998 2.992 7.818 1.00 95.31 73 ALA A CA 1
ATOM 561 C C . ALA A 1 73 ? 3.621 1.661 7.391 1.00 95.31 73 ALA A C 1
ATOM 563 O O . ALA A 1 73 ? 3.271 0.618 7.935 1.00 95.31 73 ALA A O 1
ATOM 564 N N . LEU A 1 74 ? 4.504 1.699 6.392 1.00 96.38 74 LEU A N 1
ATOM 565 C CA . LEU A 1 74 ? 5.305 0.546 5.983 1.00 96.38 74 LEU A CA 1
ATOM 566 C C . LEU A 1 74 ? 6.749 0.730 6.450 1.00 96.38 74 LEU A C 1
ATOM 568 O O . LEU A 1 74 ? 7.360 1.772 6.200 1.00 96.38 74 LEU A O 1
ATOM 572 N N . CYS A 1 75 ? 7.337 -0.321 7.006 1.00 97.25 75 CYS A N 1
ATOM 573 C CA . CYS A 1 75 ? 8.770 -0.434 7.198 1.00 97.25 75 CYS A CA 1
ATOM 574 C C . CYS A 1 75 ? 9.433 -0.770 5.857 1.00 97.25 75 CYS A C 1
ATOM 576 O O . CYS A 1 75 ? 9.387 -1.906 5.376 1.00 97.25 75 CYS A O 1
ATOM 578 N N . LYS A 1 76 ? 10.064 0.229 5.226 1.00 96.00 76 LYS A N 1
ATOM 579 C CA . LYS A 1 76 ? 10.672 0.080 3.894 1.00 96.00 76 LYS A CA 1
ATOM 580 C C . LYS A 1 76 ? 11.654 -1.106 3.789 1.00 96.00 76 LYS A C 1
ATOM 582 O O . LYS A 1 76 ? 11.503 -1.880 2.846 1.00 96.00 76 LYS A O 1
ATOM 587 N N . PRO A 1 77 ? 12.596 -1.321 4.733 1.00 97.12 77 PRO A N 1
ATOM 588 C CA . PRO A 1 77 ? 13.478 -2.490 4.695 1.00 97.12 77 PRO A CA 1
ATOM 589 C C . PRO A 1 77 ? 12.726 -3.828 4.666 1.00 97.12 77 PRO A C 1
ATOM 591 O O . PRO A 1 77 ? 13.067 -4.704 3.872 1.00 97.12 77 PRO A O 1
ATOM 594 N N . THR A 1 78 ? 11.681 -3.975 5.485 1.00 97.12 78 THR A N 1
ATOM 595 C CA . THR A 1 78 ? 10.868 -5.199 5.528 1.00 97.12 78 THR A CA 1
ATOM 596 C C . THR A 1 78 ? 10.010 -5.349 4.272 1.00 97.12 78 THR A C 1
ATOM 598 O O . THR A 1 78 ? 9.848 -6.451 3.756 1.00 97.12 78 THR A O 1
ATOM 601 N N . ASN A 1 79 ? 9.494 -4.244 3.726 1.00 97.56 79 ASN A N 1
ATOM 602 C CA . ASN A 1 79 ? 8.718 -4.243 2.487 1.00 97.56 79 ASN A CA 1
ATOM 603 C C . ASN A 1 79 ? 9.544 -4.613 1.246 1.00 97.56 79 ASN A C 1
ATOM 605 O O . ASN A 1 79 ? 9.008 -5.263 0.344 1.00 97.56 79 ASN A O 1
ATOM 609 N N . ASP A 1 80 ? 10.807 -4.186 1.187 1.00 96.38 80 ASP A N 1
ATOM 610 C CA . ASP A 1 80 ? 11.712 -4.459 0.066 1.00 96.38 80 ASP A CA 1
ATOM 611 C C . ASP A 1 80 ? 12.162 -5.925 0.039 1.00 96.38 80 ASP A C 1
ATOM 613 O O . ASP A 1 80 ? 12.343 -6.492 -1.039 1.00 96.38 80 ASP A O 1
ATOM 617 N N . ASN A 1 81 ? 12.299 -6.551 1.211 1.00 94.81 81 ASN A N 1
ATOM 618 C CA . ASN A 1 81 ? 12.685 -7.952 1.339 1.00 94.81 81 ASN A CA 1
ATOM 619 C C . ASN A 1 81 ? 11.818 -8.684 2.378 1.00 94.81 81 ASN A C 1
ATOM 621 O O . ASN A 1 81 ? 12.300 -9.008 3.470 1.00 94.81 81 ASN A O 1
ATOM 625 N N . PRO A 1 82 ? 10.537 -8.943 2.063 1.00 92.00 82 PRO A N 1
ATOM 626 C CA . PRO A 1 82 ? 9.666 -9.675 2.963 1.00 92.00 82 PRO A CA 1
ATOM 627 C C . PRO A 1 82 ? 10.135 -11.131 3.049 1.00 92.00 82 PRO A C 1
ATOM 629 O O . PRO A 1 82 ? 10.511 -11.741 2.047 1.00 92.00 82 PRO A O 1
ATOM 632 N N . GLY A 1 83 ? 10.112 -11.695 4.256 1.00 89.69 83 GLY A N 1
ATOM 633 C CA . GLY A 1 83 ? 10.327 -13.127 4.454 1.00 89.69 83 GLY A CA 1
ATOM 634 C C . GLY A 1 83 ? 9.228 -13.986 3.811 1.00 89.69 83 GLY A C 1
ATOM 635 O O . GLY A 1 83 ? 8.339 -13.503 3.113 1.00 89.69 83 GLY A O 1
ATOM 636 N N . ASN A 1 84 ? 9.263 -15.291 4.079 1.00 88.81 84 ASN A N 1
ATOM 637 C CA . ASN A 1 84 ? 8.231 -16.211 3.602 1.00 88.81 84 ASN A CA 1
ATOM 638 C C . ASN A 1 84 ? 7.035 -16.265 4.563 1.00 88.81 84 ASN A C 1
ATOM 640 O O . ASN A 1 84 ? 7.211 -16.285 5.780 1.00 88.81 84 ASN A O 1
ATOM 644 N N . GLY A 1 85 ? 5.828 -16.403 4.010 1.00 91.94 85 GLY A N 1
ATOM 645 C CA . GLY A 1 85 ? 4.595 -16.571 4.782 1.00 91.94 85 GLY A CA 1
ATOM 646 C C . GLY A 1 85 ? 3.945 -15.245 5.178 1.00 91.94 85 GLY A C 1
ATOM 647 O O . GLY A 1 85 ? 3.939 -14.296 4.398 1.00 91.94 85 GLY A O 1
ATOM 648 N N . LEU A 1 86 ? 3.347 -15.202 6.371 1.00 94.81 86 LEU A N 1
ATOM 649 C CA . LEU A 1 86 ? 2.752 -13.986 6.922 1.00 94.81 86 LEU A CA 1
ATOM 650 C C . LEU A 1 86 ? 3.861 -13.119 7.529 1.00 94.81 86 LEU A C 1
ATOM 652 O O . LEU A 1 86 ? 4.511 -13.531 8.487 1.00 94.81 86 LEU A O 1
ATOM 656 N N . VAL A 1 87 ? 4.061 -11.930 6.970 1.00 96.56 87 VAL A N 1
ATOM 657 C CA . VAL A 1 87 ? 5.098 -10.984 7.393 1.00 96.56 87 VAL A CA 1
ATOM 658 C C . VAL A 1 87 ? 4.428 -9.670 7.764 1.00 96.56 87 VAL A C 1
ATOM 660 O O . VAL A 1 87 ? 3.613 -9.159 6.996 1.00 96.56 87 VAL A O 1
ATOM 663 N N . ASP A 1 88 ? 4.773 -9.132 8.931 1.00 97.12 88 ASP A N 1
ATOM 664 C CA . ASP A 1 88 ? 4.405 -7.767 9.294 1.00 97.12 88 ASP A CA 1
ATOM 665 C C . ASP A 1 88 ? 5.284 -6.793 8.507 1.00 97.12 88 ASP A C 1
ATOM 667 O O . ASP A 1 88 ? 6.511 -6.867 8.566 1.00 97.12 88 ASP A O 1
ATOM 671 N N . LEU A 1 89 ? 4.647 -5.939 7.710 1.00 97.12 89 LEU A N 1
ATOM 672 C CA . LEU A 1 89 ? 5.320 -4.970 6.848 1.00 97.12 89 LEU A CA 1
ATOM 673 C C . LEU A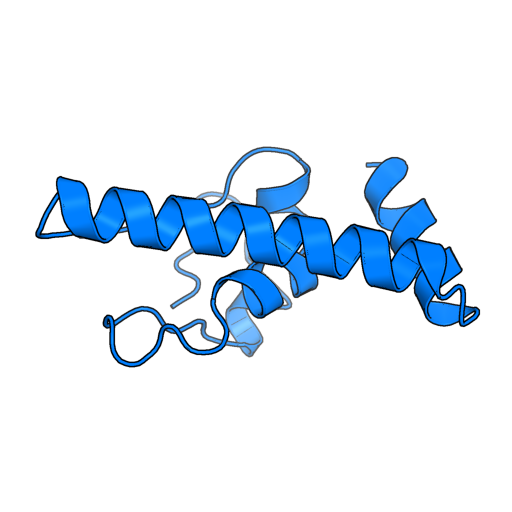 1 89 ? 5.318 -3.560 7.444 1.00 97.12 89 LEU A C 1
ATOM 675 O O . LEU A 1 89 ? 5.845 -2.660 6.788 1.00 97.12 89 LEU A O 1
ATOM 679 N N . SER A 1 90 ? 4.683 -3.357 8.603 1.00 95.31 90 SER A N 1
ATOM 680 C CA . SER A 1 90 ? 4.644 -2.064 9.294 1.00 95.31 90 SER A CA 1
ATOM 681 C C . SER A 1 90 ? 5.934 -1.728 10.036 1.00 95.31 90 SER A C 1
ATOM 683 O O . SER A 1 90 ? 6.748 -2.644 10.299 1.00 95.31 90 SER A O 1
#